Protein AF-R8CB45-F1 (afdb_monomer_lite)

InterPro domains:
  IPR060757 UCP032817-like [PF27765] (8-81)

Organism: NCBI:txid1053205

pLDDT: mean 88.37, std 17.0, range [37.03, 98.62]

Foldseek 3Di:
DDDPPPPPQDPQLCPLPDPVLLVVLLVVVLLLLLCVLVPDPDFFQQQQQSVSSLVSCVSPVVSQQVSSCVRNVGRKDKDFDWDWFWRVCQVVSCVPPNHDDQSSQAHNRRDGPPVQVVVCVVPVIGIGIGTMGIDDDPDDDDPD

Structure (mmCIF, N/CA/C/O backbone):
data_AF-R8CB45-F1
#
_entry.id   AF-R8CB45-F1
#
loop_
_atom_site.group_PDB
_atom_site.id
_atom_site.type_symbol
_atom_site.label_atom_id
_atom_site.label_alt_id
_atom_site.label_comp_id
_atom_site.label_asym_id
_atom_site.label_entity_id
_atom_site.label_seq_id
_atom_site.pdbx_PDB_ins_code
_atom_site.Cartn_x
_atom_site.Cartn_y
_atom_site.Cartn_z
_atom_site.occupancy
_atom_site.B_iso_or_equiv
_atom_site.auth_seq_id
_atom_site.auth_comp_id
_atom_site.auth_asym_id
_atom_site.auth_atom_id
_atom_site.pdbx_PDB_model_num
ATOM 1 N N . MET A 1 1 ? 17.847 13.661 -43.098 1.00 40.59 1 MET A N 1
ATOM 2 C CA . MET A 1 1 ? 16.661 13.240 -42.319 1.00 40.59 1 MET A CA 1
ATOM 3 C C . MET A 1 1 ? 17.116 12.902 -40.908 1.00 40.59 1 MET A C 1
ATOM 5 O O . MET A 1 1 ? 17.688 11.845 -40.737 1.00 40.59 1 MET A O 1
ATOM 9 N N . ASN A 1 2 ? 16.920 13.785 -39.925 1.00 37.03 2 ASN A N 1
ATOM 10 C CA . ASN A 1 2 ? 17.167 13.478 -38.509 1.00 37.03 2 ASN A CA 1
ATOM 11 C C . ASN A 1 2 ? 15.981 14.014 -37.702 1.00 37.03 2 ASN A C 1
ATOM 13 O O . ASN A 1 2 ? 15.932 15.200 -37.378 1.00 37.03 2 ASN A O 1
ATOM 17 N N . ARG A 1 3 ? 14.991 13.159 -37.421 1.00 40.31 3 ARG A N 1
ATOM 18 C CA . ARG A 1 3 ? 13.949 13.479 -36.439 1.00 40.31 3 ARG A CA 1
ATOM 19 C C . ARG A 1 3 ? 14.534 13.207 -35.059 1.00 40.31 3 ARG A C 1
ATOM 21 O O . ARG A 1 3 ? 14.670 12.055 -34.665 1.00 40.31 3 ARG A O 1
ATOM 28 N N . LYS A 1 4 ? 14.876 14.272 -34.331 1.00 45.81 4 LYS A N 1
ATOM 29 C CA . LYS A 1 4 ? 15.006 14.207 -32.875 1.00 45.81 4 LYS A CA 1
ATOM 30 C C . LYS A 1 4 ? 13.626 13.838 -32.334 1.00 45.81 4 LYS A C 1
ATOM 32 O O . LYS A 1 4 ? 12.727 14.677 -32.330 1.00 45.81 4 LYS A O 1
ATOM 37 N N . VAL A 1 5 ? 13.440 12.580 -31.945 1.00 44.38 5 VAL A N 1
ATOM 38 C CA . VAL A 1 5 ? 12.302 12.180 -31.116 1.00 44.38 5 VAL A CA 1
ATOM 39 C C . VAL A 1 5 ? 12.582 12.773 -29.743 1.00 44.38 5 VAL A C 1
ATOM 41 O O . VAL A 1 5 ? 13.309 12.204 -28.939 1.00 44.38 5 VAL A O 1
ATOM 44 N N . GLY A 1 6 ? 12.105 13.996 -29.522 1.00 41.84 6 GLY A N 1
ATOM 45 C CA . GLY A 1 6 ? 12.047 14.558 -28.185 1.00 41.84 6 GLY A CA 1
ATOM 46 C C . GLY A 1 6 ? 11.024 13.750 -27.407 1.00 41.84 6 GLY A C 1
ATOM 47 O O . GLY A 1 6 ? 9.825 13.966 -27.573 1.00 41.84 6 GLY A O 1
ATOM 48 N N . THR A 1 7 ? 11.483 12.806 -26.592 1.00 45.59 7 THR A N 1
ATOM 49 C CA . THR A 1 7 ? 10.677 12.252 -25.511 1.00 45.59 7 THR A CA 1
ATOM 50 C C . THR A 1 7 ? 10.340 13.417 -24.590 1.00 45.59 7 THR A C 1
ATOM 52 O O . THR A 1 7 ? 11.172 13.914 -23.832 1.00 45.59 7 THR A O 1
ATOM 55 N N . LYS A 1 8 ? 9.117 13.938 -24.713 1.00 46.75 8 LYS A N 1
ATOM 56 C CA . LYS A 1 8 ? 8.558 14.803 -23.680 1.00 46.75 8 LYS A CA 1
ATOM 57 C C . LYS A 1 8 ? 8.478 13.924 -22.438 1.00 46.75 8 LYS A C 1
ATOM 59 O O . LYS A 1 8 ? 7.630 13.042 -22.396 1.00 46.75 8 LYS A O 1
ATOM 64 N N . LYS A 1 9 ? 9.384 14.120 -21.475 1.00 50.38 9 LYS A N 1
ATOM 65 C CA . LYS A 1 9 ? 9.234 13.537 -20.139 1.00 50.38 9 LYS A CA 1
ATOM 66 C C . LYS A 1 9 ? 7.827 13.914 -19.670 1.00 50.38 9 LYS A C 1
ATOM 68 O O . LYS A 1 9 ? 7.513 15.110 -19.627 1.00 50.38 9 LYS A O 1
ATOM 73 N N . ALA A 1 10 ? 6.972 12.924 -19.422 1.00 58.09 10 ALA A N 1
ATOM 74 C CA . ALA A 1 10 ? 5.699 13.166 -18.764 1.00 58.09 10 ALA A CA 1
ATOM 75 C C . ALA A 1 10 ? 5.992 13.929 -17.464 1.00 58.09 10 ALA A C 1
ATOM 77 O O . ALA A 1 10 ? 7.015 13.700 -16.810 1.00 58.09 10 ALA A O 1
ATOM 78 N N . LYS A 1 11 ? 5.159 14.917 -17.134 1.00 61.09 11 LYS A N 1
ATOM 79 C CA . LYS A 1 11 ? 5.300 15.601 -15.848 1.00 61.09 11 LYS A CA 1
ATOM 80 C C . LYS A 1 11 ? 4.963 14.573 -14.774 1.00 61.09 11 LYS A C 1
ATOM 82 O O . LYS A 1 11 ? 3.827 14.123 -14.734 1.00 61.09 11 LYS A O 1
ATOM 87 N N . SER A 1 12 ? 5.945 14.224 -13.948 1.00 76.25 12 SER A N 1
ATOM 88 C CA . SER A 1 12 ? 5.725 13.393 -12.765 1.00 76.25 12 SER A CA 1
ATOM 89 C C . SER A 1 12 ? 4.642 14.039 -11.897 1.00 76.25 12 SER A C 1
ATOM 91 O O . SER A 1 12 ? 4.725 15.228 -11.567 1.00 76.25 12 SER A O 1
ATOM 93 N N . HIS A 1 13 ? 3.613 13.267 -11.559 1.00 76.69 13 HIS A N 1
ATOM 94 C CA . HIS A 1 13 ? 2.513 13.690 -10.700 1.00 76.69 13 HIS A CA 1
ATOM 95 C C . HIS A 1 13 ? 2.995 13.927 -9.266 1.00 76.69 13 HIS A C 1
ATOM 97 O O . HIS A 1 13 ? 2.453 14.781 -8.570 1.00 76.69 13 HIS A O 1
ATOM 103 N N . THR A 1 14 ? 4.066 13.256 -8.848 1.00 79.81 14 THR A N 1
ATOM 104 C CA . THR A 1 14 ? 4.691 13.395 -7.529 1.00 79.81 14 THR A CA 1
ATOM 105 C C . THR A 1 14 ? 5.688 14.555 -7.427 1.00 79.81 14 THR A C 1
ATOM 107 O O . THR A 1 14 ? 6.102 14.891 -6.324 1.00 79.81 14 THR A O 1
ATOM 110 N N . ALA A 1 15 ? 6.008 15.259 -8.523 1.00 78.75 15 ALA A N 1
ATOM 111 C CA . ALA A 1 15 ? 7.017 16.333 -8.543 1.00 78.75 15 ALA A CA 1
ATOM 112 C C . ALA A 1 15 ? 6.731 17.530 -7.609 1.00 78.75 15 ALA A C 1
ATOM 114 O O . ALA A 1 15 ? 7.617 18.343 -7.358 1.00 78.75 15 ALA A O 1
ATOM 115 N N . HIS A 1 16 ? 5.493 17.674 -7.135 1.00 81.38 16 HIS A N 1
ATOM 116 C CA . HIS A 1 16 ? 5.078 18.717 -6.193 1.00 81.38 16 HIS A CA 1
ATOM 117 C C . HIS A 1 16 ? 4.961 18.215 -4.742 1.00 81.38 16 HIS A C 1
ATOM 119 O O . HIS A 1 16 ? 4.650 19.001 -3.847 1.00 81.38 16 HIS A O 1
ATOM 125 N N . LEU A 1 17 ? 5.159 16.913 -4.519 1.00 85.81 17 LEU A N 1
ATOM 126 C CA . LEU A 1 17 ? 5.020 16.254 -3.226 1.00 85.81 17 LEU A CA 1
ATOM 127 C C . LEU A 1 17 ? 6.354 16.274 -2.473 1.00 85.81 17 LEU A C 1
ATOM 129 O O . LEU A 1 17 ? 7.427 16.427 -3.051 1.00 85.81 17 LEU A O 1
ATOM 133 N N . ASN A 1 18 ? 6.276 16.122 -1.155 1.00 90.06 18 ASN A N 1
ATOM 134 C CA . ASN A 1 18 ? 7.454 16.000 -0.307 1.00 90.06 18 ASN A CA 1
ATOM 135 C C . ASN A 1 18 ? 8.201 14.684 -0.621 1.00 90.06 18 ASN A C 1
ATOM 137 O O . ASN A 1 18 ? 7.588 13.617 -0.618 1.00 90.06 18 ASN A O 1
ATOM 141 N N . GLU A 1 19 ? 9.513 14.759 -0.865 1.00 91.00 19 GLU A N 1
ATOM 142 C CA . GLU A 1 19 ? 10.345 13.606 -1.250 1.00 91.00 19 GLU A CA 1
ATOM 143 C C . GLU A 1 19 ? 10.359 12.481 -0.203 1.00 91.00 19 GLU A C 1
ATOM 145 O O . GLU A 1 19 ? 10.327 11.309 -0.569 1.00 91.00 19 GLU A O 1
ATOM 150 N N . GLU A 1 20 ? 10.365 12.815 1.088 1.00 92.88 20 GLU A N 1
ATOM 151 C CA . GLU A 1 20 ? 10.321 11.839 2.184 1.00 92.88 20 GLU A CA 1
ATOM 152 C C . GLU A 1 20 ? 8.989 11.079 2.174 1.00 92.88 20 GLU A C 1
ATOM 154 O O . GLU A 1 20 ? 8.975 9.850 2.206 1.00 92.88 20 GLU A O 1
ATOM 159 N N . LEU A 1 21 ? 7.868 11.789 1.993 1.00 93.75 21 LEU A N 1
ATOM 160 C CA . LEU A 1 21 ? 6.555 11.151 1.848 1.00 93.75 21 LEU A CA 1
ATOM 161 C C . LEU A 1 21 ? 6.497 10.239 0.619 1.00 93.75 21 LEU A C 1
ATOM 163 O O . LEU A 1 21 ? 5.907 9.161 0.679 1.00 93.75 21 LEU A O 1
ATOM 167 N N . VAL A 1 22 ? 7.106 10.647 -0.499 1.00 94.94 22 VAL A N 1
ATOM 168 C CA . VAL A 1 22 ? 7.175 9.811 -1.707 1.00 94.94 22 VAL A CA 1
ATOM 169 C C . VAL A 1 22 ? 7.984 8.542 -1.438 1.00 94.94 22 VAL A C 1
ATOM 171 O O . VAL A 1 22 ? 7.571 7.461 -1.859 1.00 94.94 22 VAL A O 1
ATOM 174 N N . GLN A 1 23 ? 9.090 8.629 -0.697 1.00 96.00 23 GLN A N 1
ATOM 175 C CA . GLN A 1 23 ? 9.878 7.456 -0.305 1.00 96.00 23 GLN A CA 1
ATOM 176 C C . GLN A 1 23 ? 9.084 6.509 0.603 1.00 96.00 23 GLN A C 1
ATOM 178 O O . GLN A 1 23 ? 9.096 5.297 0.377 1.00 96.00 23 GLN A O 1
ATOM 183 N N . GLU A 1 24 ? 8.347 7.039 1.581 1.00 97.19 24 GLU A N 1
ATOM 184 C CA . GLU A 1 24 ? 7.471 6.236 2.439 1.00 97.19 24 GLU A CA 1
ATOM 185 C C . GLU A 1 24 ? 6.360 5.556 1.631 1.00 97.19 24 GLU A C 1
ATOM 187 O O . GLU A 1 24 ? 6.165 4.346 1.745 1.00 97.19 24 GLU A O 1
ATOM 192 N N . GLY A 1 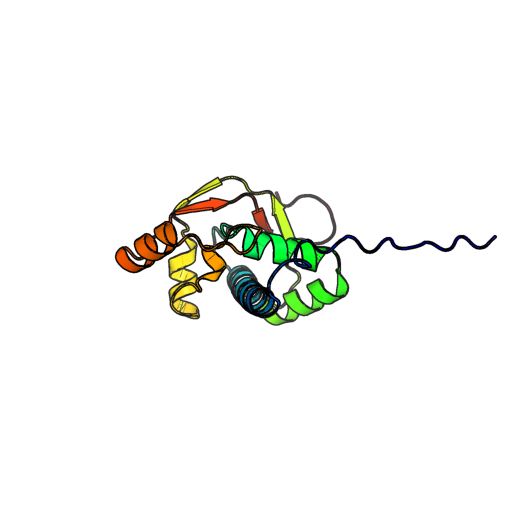25 ? 5.670 6.297 0.759 1.00 97.56 25 GLY A N 1
ATOM 193 C CA . GLY A 1 25 ? 4.640 5.739 -0.118 1.00 97.56 25 GLY A CA 1
ATOM 194 C C . GLY A 1 25 ? 5.191 4.687 -1.086 1.00 97.56 25 GLY A C 1
ATOM 195 O O . GLY A 1 25 ? 4.552 3.661 -1.309 1.00 97.56 25 GLY A O 1
ATOM 196 N N . THR A 1 26 ? 6.414 4.876 -1.586 1.00 98.12 26 THR A N 1
A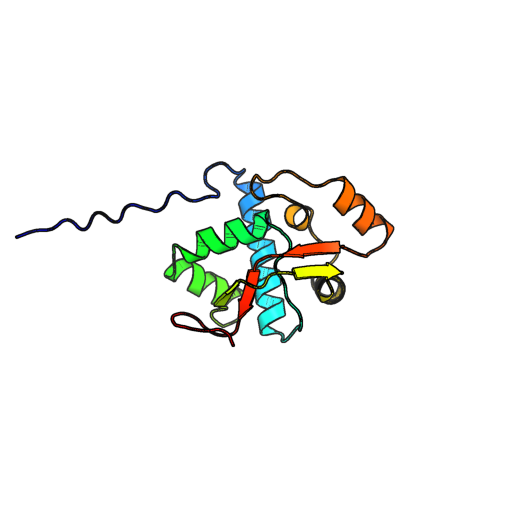TOM 197 C CA . THR A 1 26 ? 7.117 3.888 -2.420 1.00 98.12 26 THR A CA 1
ATOM 198 C C . THR A 1 26 ? 7.427 2.614 -1.629 1.00 98.12 26 THR A C 1
ATOM 200 O O . THR A 1 26 ? 7.249 1.504 -2.132 1.00 98.12 26 THR A O 1
ATOM 203 N N . ALA A 1 27 ? 7.850 2.733 -0.366 1.00 98.38 27 ALA A N 1
ATOM 204 C CA . ALA A 1 27 ? 8.069 1.571 0.494 1.00 98.38 27 ALA A CA 1
ATOM 205 C C . ALA A 1 27 ? 6.759 0.809 0.772 1.00 98.38 27 ALA A C 1
ATOM 207 O O . ALA A 1 27 ? 6.744 -0.425 0.756 1.00 98.38 27 ALA A O 1
ATOM 208 N N . GLU A 1 28 ? 5.655 1.530 0.984 1.00 98.62 28 GLU A N 1
ATOM 209 C CA . GLU A 1 28 ? 4.322 0.943 1.150 1.00 98.62 28 GLU A CA 1
ATOM 210 C C . GLU A 1 28 ? 3.815 0.247 -0.118 1.00 98.62 28 GLU A C 1
ATOM 212 O O . GLU A 1 28 ? 3.291 -0.868 -0.030 1.00 98.62 28 GLU A O 1
ATOM 217 N N . LEU A 1 29 ? 4.057 0.829 -1.297 1.00 98.50 29 LEU A N 1
ATOM 218 C CA . LEU A 1 29 ? 3.787 0.175 -2.577 1.00 98.50 29 LEU A CA 1
ATOM 219 C C . LEU A 1 29 ? 4.559 -1.147 -2.692 1.00 98.50 29 LEU A C 1
ATOM 221 O O . LEU A 1 29 ? 3.989 -2.165 -3.074 1.00 98.50 29 LEU A O 1
ATOM 225 N N . GLY A 1 30 ? 5.831 -1.179 -2.290 1.00 98.25 30 GLY A N 1
ATOM 226 C CA . GLY A 1 30 ? 6.631 -2.408 -2.307 1.00 98.25 30 GLY A CA 1
ATOM 227 C C . GLY A 1 30 ? 6.029 -3.518 -1.437 1.00 98.25 30 GLY A C 1
ATOM 228 O O . GLY A 1 30 ? 5.928 -4.670 -1.863 1.00 98.25 30 GLY A O 1
ATOM 229 N N . LYS A 1 31 ? 5.552 -3.181 -0.231 1.00 98.62 31 LYS A N 1
ATOM 230 C CA . LYS A 1 31 ? 4.841 -4.133 0.647 1.00 98.62 31 LYS A CA 1
ATOM 231 C C . LYS A 1 31 ? 3.547 -4.640 0.009 1.00 98.62 31 LYS A C 1
ATOM 233 O O . LYS A 1 31 ? 3.229 -5.824 0.129 1.00 98.62 31 LYS A O 1
ATOM 238 N N . PHE A 1 32 ? 2.817 -3.759 -0.671 1.00 98.25 32 PHE A N 1
ATOM 239 C CA . PHE A 1 32 ? 1.597 -4.104 -1.391 1.00 98.25 32 PHE A CA 1
ATOM 240 C C . PHE A 1 32 ? 1.858 -5.103 -2.526 1.00 98.25 32 PHE A C 1
ATOM 242 O O . PHE A 1 32 ? 1.227 -6.160 -2.561 1.00 98.25 32 PHE A O 1
ATOM 249 N N . LEU A 1 33 ? 2.847 -4.835 -3.387 1.00 97.50 33 LEU A N 1
ATOM 250 C CA . LEU A 1 33 ? 3.233 -5.754 -4.466 1.00 97.50 33 LEU A CA 1
ATOM 251 C C . LEU A 1 33 ? 3.724 -7.101 -3.919 1.00 97.50 33 LEU A C 1
ATOM 253 O O . LEU A 1 33 ? 3.384 -8.155 -4.456 1.00 97.50 33 LEU A O 1
ATOM 257 N N . LYS A 1 34 ? 4.461 -7.088 -2.803 1.00 97.75 34 LYS A N 1
ATOM 258 C CA . LYS A 1 34 ? 4.877 -8.317 -2.122 1.00 97.75 34 LYS A CA 1
ATOM 259 C C . LYS A 1 34 ? 3.677 -9.172 -1.707 1.00 97.75 34 LYS A C 1
ATOM 261 O O . LYS A 1 34 ? 3.653 -10.363 -2.005 1.00 97.75 34 LYS A O 1
ATOM 266 N N . MET A 1 35 ? 2.657 -8.584 -1.075 1.00 97.56 35 MET A N 1
ATOM 267 C CA . MET A 1 35 ? 1.444 -9.328 -0.698 1.00 97.56 35 MET A CA 1
ATOM 268 C C . MET A 1 35 ? 0.731 -9.937 -1.906 1.00 97.56 35 MET A C 1
ATOM 270 O O . MET A 1 35 ? 0.225 -11.054 -1.799 1.00 97.56 35 MET A O 1
ATOM 274 N N . TYR A 1 36 ? 0.717 -9.230 -3.040 1.00 96.00 36 TYR A N 1
ATOM 275 C CA . TYR A 1 36 ? 0.165 -9.761 -4.281 1.00 96.00 36 TYR A CA 1
ATOM 276 C C . TYR A 1 36 ? 0.898 -11.036 -4.721 1.00 96.00 36 TYR A C 1
ATOM 278 O O . TYR A 1 36 ? 0.265 -12.067 -4.938 1.00 96.00 36 TYR A O 1
ATOM 286 N N . SER A 1 37 ? 2.236 -11.001 -4.759 1.00 94.62 37 SER A N 1
ATOM 287 C CA . SER A 1 37 ? 3.054 -12.172 -5.125 1.00 94.62 37 SER A CA 1
ATOM 288 C C . SER A 1 37 ? 2.916 -13.352 -4.158 1.00 94.62 37 SER A C 1
ATOM 290 O O . SER A 1 37 ? 3.054 -14.505 -4.553 1.00 94.62 37 SER A O 1
ATOM 292 N N . GLU A 1 38 ? 2.594 -13.078 -2.892 1.00 95.25 38 GLU A N 1
ATOM 293 C CA . GLU A 1 38 ? 2.335 -14.095 -1.869 1.00 95.25 38 GLU A CA 1
ATOM 294 C C . GLU A 1 38 ? 0.906 -14.668 -1.936 1.00 95.25 38 GLU A C 1
ATOM 296 O O . GLU A 1 38 ? 0.525 -15.474 -1.084 1.00 95.25 38 GLU A O 1
ATOM 301 N N . GLY A 1 39 ? 0.100 -14.259 -2.921 1.00 94.69 39 GLY A N 1
ATOM 302 C CA . GLY A 1 39 ? -1.241 -14.794 -3.152 1.00 94.69 39 GLY A CA 1
ATOM 303 C C . GLY A 1 39 ? -2.299 -14.278 -2.179 1.00 94.69 39 GLY A C 1
ATOM 304 O O . GLY A 1 39 ? -3.327 -14.929 -1.984 1.00 94.69 39 GLY A O 1
ATOM 305 N N . VAL A 1 40 ? -2.079 -13.123 -1.541 1.00 95.56 40 VAL A N 1
ATOM 306 C CA . VAL A 1 40 ? -3.152 -12.463 -0.788 1.00 95.56 40 VAL A CA 1
ATOM 307 C C . VAL A 1 40 ? -4.256 -12.077 -1.782 1.00 95.56 40 VAL A C 1
ATOM 309 O O . VAL A 1 40 ? -3.997 -11.485 -2.823 1.00 95.56 40 VAL A O 1
ATOM 312 N N . SER A 1 41 ? -5.499 -12.453 -1.492 1.00 90.69 41 SER A N 1
ATOM 313 C CA . SER A 1 41 ? -6.649 -12.172 -2.357 1.00 90.69 41 SER A CA 1
ATOM 314 C C . SER A 1 41 ? -7.257 -10.797 -2.073 1.00 90.69 41 SER A C 1
ATOM 316 O O . SER A 1 41 ? -7.101 -10.262 -0.973 1.00 90.69 41 SER A O 1
ATOM 318 N N . ASN A 1 42 ? -8.052 -10.281 -3.016 1.00 90.19 42 ASN A N 1
ATOM 319 C CA . ASN A 1 42 ? -8.810 -9.030 -2.878 1.00 90.19 42 ASN A CA 1
ATOM 320 C C . ASN A 1 42 ? -7.924 -7.809 -2.582 1.00 90.19 42 ASN A C 1
ATOM 322 O O . ASN A 1 42 ? -8.317 -6.938 -1.803 1.00 90.19 42 ASN A O 1
ATOM 326 N N . LEU A 1 43 ? -6.719 -7.752 -3.161 1.00 95.19 43 LEU A N 1
ATOM 327 C CA . LEU A 1 43 ? -5.918 -6.534 -3.110 1.00 95.19 43 LEU A CA 1
ATOM 328 C C . LEU A 1 43 ? -6.585 -5.454 -3.949 1.00 95.19 43 LEU A C 1
ATOM 330 O O . LEU A 1 43 ? -6.922 -5.656 -5.109 1.00 95.19 43 LEU A O 1
ATOM 334 N N . THR A 1 44 ? -6.7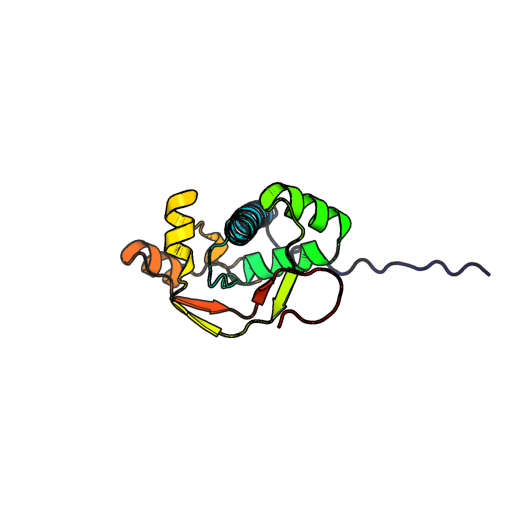24 -4.290 -3.342 1.00 96.31 44 THR A N 1
ATOM 335 C CA . THR A 1 44 ? -7.232 -3.070 -3.960 1.00 96.31 44 THR A CA 1
ATOM 336 C C . THR A 1 44 ? -6.332 -1.925 -3.524 1.00 96.31 44 THR A C 1
ATOM 338 O O . THR A 1 44 ? -5.719 -2.022 -2.456 1.00 96.31 44 THR A O 1
ATOM 341 N N . MET A 1 45 ? -6.230 -0.857 -4.317 1.00 97.25 45 MET A N 1
ATOM 342 C CA . MET A 1 45 ? -5.414 0.318 -3.993 1.00 97.25 45 MET A CA 1
ATOM 343 C C . MET A 1 45 ? -6.292 1.487 -3.497 1.00 97.25 45 MET A C 1
ATOM 345 O O . MET A 1 45 ? -6.690 2.345 -4.283 1.00 97.25 45 MET A O 1
ATOM 349 N N . PRO A 1 46 ? -6.634 1.542 -2.194 1.00 96.75 46 PRO A N 1
ATOM 350 C CA . PRO A 1 46 ? -7.461 2.607 -1.619 1.00 96.75 46 PRO A CA 1
ATOM 351 C C . PRO A 1 46 ? -6.718 3.927 -1.367 1.00 96.75 46 PRO A C 1
ATOM 353 O O . PRO A 1 46 ? -7.355 4.969 -1.214 1.00 96.75 46 PRO A O 1
ATOM 356 N N . SER A 1 47 ? -5.382 3.912 -1.287 1.00 97.38 47 SER A N 1
ATOM 357 C CA . SER A 1 47 ? -4.605 5.142 -1.093 1.00 97.38 47 SER A CA 1
ATOM 358 C C . SER A 1 47 ? -4.376 5.833 -2.429 1.00 97.38 47 SER A C 1
ATOM 360 O O . SER A 1 47 ? -3.602 5.354 -3.254 1.00 97.38 47 SER A O 1
ATOM 362 N N . ARG A 1 48 ? -4.999 7.001 -2.618 1.00 96.06 48 ARG A N 1
ATOM 363 C CA . ARG A 1 48 ? -4.780 7.842 -3.808 1.00 96.06 48 ARG A CA 1
ATOM 364 C C . ARG A 1 48 ? -3.343 8.339 -3.904 1.00 96.06 48 ARG A C 1
ATOM 366 O O . ARG A 1 48 ? -2.837 8.517 -5.003 1.00 96.06 48 ARG A O 1
ATOM 373 N N . PHE A 1 49 ? -2.690 8.552 -2.766 1.00 97.69 49 PHE A N 1
ATOM 374 C CA . PHE A 1 49 ? -1.284 8.934 -2.726 1.00 97.69 49 PHE A CA 1
ATOM 375 C C . PHE A 1 49 ? -0.375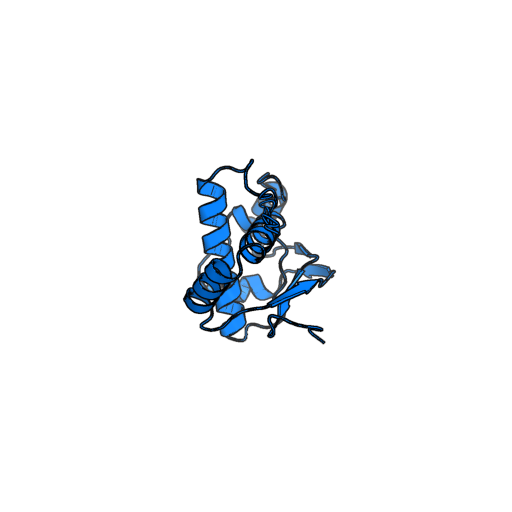 7.833 -3.288 1.00 97.69 49 PHE A C 1
ATOM 377 O O . PHE A 1 49 ? 0.436 8.087 -4.174 1.00 97.69 49 PHE A O 1
ATOM 384 N N . ILE A 1 50 ? -0.543 6.598 -2.806 1.00 98.00 50 ILE A N 1
ATOM 385 C CA . ILE A 1 50 ? 0.263 5.454 -3.256 1.00 98.00 50 ILE A CA 1
ATOM 386 C C . ILE A 1 50 ? -0.077 5.088 -4.707 1.00 98.00 50 ILE A C 1
ATOM 388 O O . ILE A 1 50 ? 0.824 4.753 -5.470 1.00 98.00 50 ILE A O 1
ATOM 392 N N . ASP A 1 51 ? -1.341 5.211 -5.115 1.00 97.00 51 ASP A N 1
ATOM 393 C CA . ASP A 1 51 ? -1.767 5.003 -6.504 1.00 97.00 51 ASP A CA 1
ATOM 394 C C . ASP A 1 51 ? -1.084 5.983 -7.473 1.00 97.00 51 ASP A C 1
ATOM 396 O O . ASP A 1 51 ? -0.579 5.578 -8.515 1.00 97.00 51 ASP A O 1
ATOM 400 N N . VAL A 1 52 ? -0.965 7.263 -7.099 1.00 96.00 52 VAL A N 1
ATOM 401 C CA . VAL A 1 52 ? -0.219 8.257 -7.892 1.00 96.00 52 VAL A CA 1
ATOM 402 C C . VAL A 1 52 ? 1.265 7.911 -7.998 1.00 96.00 52 VAL A C 1
ATOM 404 O O . VAL A 1 52 ? 1.836 8.035 -9.080 1.00 96.00 52 VAL A O 1
ATOM 407 N N . ILE A 1 53 ? 1.889 7.454 -6.908 1.00 96.81 53 ILE A N 1
ATOM 408 C CA . ILE A 1 53 ? 3.280 6.976 -6.937 1.00 96.81 53 ILE A CA 1
ATOM 409 C C . ILE A 1 53 ? 3.404 5.797 -7.899 1.00 96.81 53 ILE A C 1
ATOM 411 O O . ILE A 1 53 ? 4.318 5.763 -8.719 1.00 96.81 53 ILE A O 1
ATOM 415 N N . TRP A 1 54 ? 2.473 4.848 -7.836 1.00 96.69 54 TRP A N 1
ATOM 416 C CA . TRP A 1 54 ? 2.484 3.688 -8.714 1.00 96.69 54 TRP A CA 1
ATOM 417 C C . TRP A 1 54 ? 2.342 4.093 -10.187 1.00 96.69 54 TRP A C 1
ATOM 419 O O . TRP A 1 54 ? 3.148 3.661 -11.010 1.00 96.69 54 TRP A O 1
ATOM 429 N N . HIS A 1 55 ? 1.403 4.983 -10.515 1.00 94.81 55 HIS A N 1
ATOM 430 C CA . HIS A 1 55 ? 1.258 5.536 -11.862 1.00 94.81 55 HIS A CA 1
ATOM 431 C C . HIS A 1 55 ? 2.528 6.236 -12.357 1.00 94.81 55 HIS A C 1
ATOM 433 O O . HIS A 1 55 ? 2.957 5.988 -13.481 1.00 94.81 55 HIS A O 1
ATOM 439 N N . ASP A 1 56 ? 3.165 7.055 -11.519 1.00 93.94 56 ASP A N 1
ATOM 440 C CA . ASP A 1 56 ? 4.427 7.717 -11.868 1.00 93.94 56 ASP A CA 1
ATOM 441 C C . ASP A 1 56 ? 5.559 6.713 -12.126 1.00 93.94 56 ASP A C 1
ATOM 443 O O . ASP A 1 56 ? 6.357 6.916 -13.039 1.00 93.94 56 ASP A O 1
ATOM 447 N N . MET A 1 57 ? 5.632 5.620 -11.358 1.00 93.31 57 MET A N 1
ATOM 448 C CA . MET A 1 57 ? 6.628 4.571 -11.594 1.00 93.31 57 MET A CA 1
ATOM 449 C C . MET A 1 57 ? 6.378 3.828 -12.911 1.00 93.31 57 MET A C 1
ATOM 451 O O . MET A 1 57 ? 7.334 3.502 -13.608 1.00 93.31 57 MET A O 1
ATOM 455 N N . LEU A 1 58 ? 5.115 3.598 -13.288 1.00 92.69 58 LEU A N 1
ATOM 456 C CA . LEU A 1 58 ? 4.755 2.927 -14.545 1.00 92.69 58 LEU A CA 1
ATOM 457 C C . LEU A 1 58 ? 5.179 3.716 -15.799 1.00 92.69 58 LEU A C 1
ATOM 459 O O . LEU A 1 58 ? 5.371 3.111 -16.854 1.00 92.69 58 LEU A O 1
ATOM 463 N N . GLU A 1 59 ? 5.382 5.034 -15.692 1.00 91.94 59 GLU A N 1
ATOM 464 C CA . GLU A 1 59 ? 5.943 5.871 -16.767 1.00 91.94 59 GLU A CA 1
ATOM 465 C C . GLU A 1 59 ? 7.434 5.580 -17.035 1.00 91.94 59 GLU A C 1
ATOM 467 O O . GLU A 1 59 ? 7.973 5.997 -18.065 1.00 91.94 59 GLU A O 1
ATOM 472 N N . ASN A 1 60 ? 8.107 4.852 -16.136 1.00 91.81 60 ASN A N 1
ATOM 473 C CA . ASN A 1 60 ? 9.470 4.363 -16.315 1.00 91.81 60 ASN A CA 1
ATOM 474 C C . ASN A 1 60 ? 9.525 2.825 -16.198 1.00 91.81 60 ASN A C 1
ATOM 476 O O . ASN A 1 60 ? 9.835 2.294 -15.128 1.00 91.81 60 ASN A O 1
ATOM 480 N N . PRO A 1 61 ? 9.246 2.091 -17.295 1.00 90.88 61 PRO A N 1
ATOM 481 C CA . PRO A 1 61 ? 9.112 0.635 -17.262 1.00 90.88 61 PRO A CA 1
ATOM 482 C C . PRO A 1 61 ? 10.343 -0.105 -16.729 1.00 90.88 61 PRO A C 1
ATOM 484 O O . PRO A 1 61 ? 10.183 -1.096 -16.026 1.00 90.88 61 PRO A O 1
ATOM 487 N N . GLU A 1 62 ? 11.557 0.379 -17.014 1.00 91.88 62 GLU A N 1
ATOM 488 C CA . GLU A 1 62 ? 12.800 -0.256 -16.550 1.00 91.88 62 GLU A CA 1
ATOM 489 C C . GLU A 1 62 ? 12.956 -0.147 -15.024 1.00 91.88 62 GLU A C 1
ATOM 491 O O . GLU A 1 62 ? 13.257 -1.131 -14.344 1.00 91.88 62 GLU A O 1
ATOM 496 N N . GLU A 1 63 ? 12.703 1.040 -14.462 1.00 93.50 63 GLU A N 1
ATOM 497 C CA . GLU A 1 63 ? 12.731 1.246 -13.009 1.00 93.50 63 GLU A CA 1
ATOM 498 C C . GLU A 1 63 ? 11.598 0.485 -12.315 1.00 93.50 63 GLU A C 1
ATOM 500 O O . GLU A 1 63 ? 11.812 -0.113 -11.255 1.00 93.50 63 GLU A O 1
ATOM 505 N N . TYR A 1 64 ? 10.408 0.458 -12.921 1.00 95.88 64 TYR A N 1
ATOM 506 C CA . TYR A 1 64 ? 9.275 -0.282 -12.382 1.00 95.88 64 TYR A CA 1
ATOM 507 C C . TYR A 1 64 ? 9.498 -1.795 -12.406 1.00 95.88 64 TYR A C 1
ATOM 509 O O . TYR A 1 64 ? 9.215 -2.464 -11.414 1.00 95.88 64 TYR A O 1
ATOM 517 N N . GLU A 1 65 ? 10.052 -2.346 -13.487 1.00 95.19 65 GLU A N 1
ATOM 518 C CA . GLU A 1 65 ? 10.395 -3.764 -13.575 1.00 95.19 65 GLU A CA 1
ATOM 519 C C . GLU A 1 65 ? 11.401 -4.151 -12.486 1.00 95.19 65 GLU A C 1
ATOM 521 O O . GLU A 1 65 ? 11.189 -5.135 -11.772 1.00 95.19 65 GLU A O 1
ATOM 526 N N . ALA A 1 66 ? 12.463 -3.363 -12.295 1.00 96.62 66 ALA A N 1
ATOM 527 C CA . ALA A 1 66 ? 13.439 -3.602 -11.235 1.00 96.62 66 ALA A CA 1
ATOM 528 C C . ALA A 1 66 ? 12.800 -3.526 -9.837 1.00 96.62 66 ALA A C 1
ATOM 530 O O . ALA A 1 66 ? 13.059 -4.374 -8.977 1.00 96.62 66 ALA A O 1
ATOM 531 N N . PHE A 1 67 ? 11.935 -2.535 -9.610 1.00 97.31 67 PHE A N 1
ATOM 532 C CA . PHE A 1 67 ? 11.211 -2.370 -8.354 1.00 97.31 67 PHE A CA 1
ATOM 533 C C . PHE A 1 67 ? 10.253 -3.536 -8.079 1.00 97.31 67 PHE A C 1
ATOM 535 O O . PHE A 1 67 ? 10.273 -4.114 -6.990 1.00 97.31 67 PHE A O 1
ATOM 542 N N . SER A 1 68 ? 9.449 -3.921 -9.067 1.00 96.12 68 SER A N 1
ATOM 543 C CA . SER A 1 68 ? 8.488 -5.011 -8.944 1.00 96.12 68 SER A CA 1
ATOM 544 C C . SER A 1 68 ? 9.203 -6.342 -8.719 1.00 96.12 68 SER A C 1
ATOM 546 O O . SER A 1 68 ? 8.860 -7.066 -7.789 1.00 96.12 68 SER A O 1
ATOM 548 N N . ASN A 1 69 ? 10.280 -6.633 -9.457 1.00 95.69 69 ASN A N 1
ATOM 549 C CA . ASN A 1 69 ? 11.092 -7.828 -9.217 1.00 95.69 69 ASN A CA 1
ATOM 550 C C . ASN A 1 69 ? 11.717 -7.842 -7.815 1.00 95.69 69 ASN A C 1
ATOM 552 O O . ASN A 1 69 ? 11.740 -8.884 -7.163 1.00 95.69 69 ASN A O 1
ATOM 556 N N . LYS A 1 70 ? 12.175 -6.692 -7.306 1.00 97.62 70 LYS A N 1
ATOM 557 C CA . LYS A 1 70 ? 12.741 -6.592 -5.953 1.00 97.62 70 LYS A CA 1
ATOM 558 C C . LYS A 1 70 ? 11.742 -6.984 -4.858 1.00 97.62 70 LYS A C 1
ATOM 560 O O . LYS A 1 70 ? 12.149 -7.591 -3.869 1.00 97.62 70 LYS A O 1
ATOM 565 N N . PHE A 1 71 ? 10.470 -6.606 -4.992 1.00 97.19 71 PHE A N 1
ATOM 566 C CA . PHE A 1 71 ? 9.467 -6.803 -3.936 1.00 97.19 71 PHE A CA 1
ATOM 567 C C . PHE A 1 71 ? 8.548 -8.007 -4.151 1.00 97.19 71 PHE A C 1
ATOM 569 O O . PHE A 1 71 ? 8.165 -8.650 -3.175 1.00 97.19 71 PHE A O 1
ATOM 576 N N . ALA A 1 72 ? 8.209 -8.305 -5.401 1.00 95.50 72 ALA A N 1
ATOM 577 C CA . ALA A 1 72 ? 7.255 -9.334 -5.801 1.00 95.50 72 ALA A CA 1
ATOM 578 C C . ALA A 1 72 ? 7.902 -10.505 -6.561 1.00 95.50 72 ALA A C 1
ATOM 580 O O . ALA A 1 72 ? 7.228 -11.491 -6.839 1.00 95.50 72 ALA A O 1
ATOM 581 N N . GLY A 1 73 ? 9.186 -10.415 -6.937 1.00 95.50 73 GLY A N 1
ATOM 582 C CA . GLY A 1 73 ? 9.865 -11.442 -7.743 1.00 95.50 73 GLY A CA 1
ATOM 583 C C . GLY A 1 73 ? 9.331 -11.580 -9.174 1.00 95.50 73 GLY A C 1
ATOM 584 O O . GLY A 1 73 ? 9.717 -12.500 -9.887 1.00 95.50 73 GLY A O 1
ATOM 585 N N . MET A 1 74 ? 8.426 -10.689 -9.574 1.00 93.31 74 MET A N 1
ATOM 586 C CA . MET A 1 74 ? 7.798 -10.638 -10.886 1.00 93.31 74 MET A CA 1
ATOM 587 C C . MET A 1 74 ? 7.293 -9.224 -11.165 1.00 93.31 74 MET A C 1
ATOM 589 O O . MET A 1 74 ? 7.136 -8.419 -10.240 1.00 93.31 74 MET A O 1
ATOM 593 N N . VAL A 1 75 ? 6.997 -8.924 -12.428 1.00 93.62 75 VAL A N 1
ATOM 594 C CA . VAL A 1 75 ? 6.300 -7.687 -12.797 1.00 93.62 75 VAL A CA 1
ATOM 595 C C . VAL A 1 75 ? 4.819 -7.829 -12.459 1.00 93.62 75 VAL A C 1
ATOM 597 O O . VAL A 1 75 ? 4.148 -8.732 -12.955 1.00 93.62 75 VAL A O 1
ATOM 600 N N . VAL A 1 76 ? 4.321 -6.945 -11.599 1.00 93.50 76 VAL A N 1
ATOM 601 C CA . VAL A 1 76 ? 2.903 -6.852 -11.246 1.00 93.50 76 VAL A CA 1
ATOM 602 C C . VAL A 1 76 ? 2.251 -5.816 -12.158 1.00 93.50 76 VAL A C 1
ATOM 604 O O . VAL A 1 76 ? 2.774 -4.724 -12.338 1.00 93.50 76 VAL A O 1
ATOM 607 N N . GLY A 1 77 ? 1.131 -6.163 -12.780 1.00 91.44 77 GLY A N 1
ATOM 608 C CA . GLY A 1 77 ? 0.344 -5.238 -13.588 1.00 91.44 77 GLY A CA 1
ATOM 609 C C . GLY A 1 77 ? -0.486 -4.288 -12.726 1.00 91.44 77 GLY A C 1
ATOM 610 O O . GLY A 1 77 ? -0.748 -4.561 -11.554 1.00 91.44 77 GLY A O 1
ATOM 611 N N . HIS A 1 78 ? -0.927 -3.191 -13.332 1.00 92.75 78 HIS A N 1
ATOM 612 C CA . HIS A 1 78 ? -1.892 -2.249 -12.767 1.00 92.75 78 HIS A CA 1
ATOM 613 C C . HIS A 1 78 ? -3.139 -2.261 -13.643 1.00 92.75 78 HIS A C 1
ATOM 615 O O . HIS A 1 78 ? -3.029 -2.186 -14.870 1.00 92.75 78 HIS A O 1
ATOM 621 N N . GLU A 1 79 ? -4.309 -2.376 -13.024 1.00 92.06 79 GLU A N 1
ATOM 622 C CA . GLU A 1 79 ? -5.582 -2.321 -13.731 1.00 92.06 79 GLU A CA 1
ATOM 623 C C . GLU A 1 79 ? -6.619 -1.447 -13.009 1.00 92.06 79 GLU A C 1
ATOM 625 O O . GLU A 1 79 ? -6.606 -1.354 -11.775 1.00 92.06 79 GLU A O 1
ATOM 630 N N . PRO A 1 80 ? -7.552 -0.825 -13.755 1.00 92.56 80 PRO A N 1
ATOM 631 C CA . PRO A 1 80 ? -8.692 -0.139 -13.165 1.00 92.56 80 PRO A CA 1
ATOM 632 C C . PRO A 1 80 ? -9.661 -1.135 -12.515 1.00 92.56 80 PRO A C 1
ATOM 634 O O . PRO A 1 80 ? -10.297 -1.936 -13.197 1.00 92.56 80 PRO A O 1
ATOM 637 N N . ILE A 1 81 ? -9.830 -1.033 -11.200 1.00 90.94 81 ILE A N 1
ATOM 638 C CA . ILE A 1 81 ? -10.816 -1.787 -10.420 1.00 90.94 81 ILE A CA 1
ATOM 639 C C . ILE A 1 81 ? -11.536 -0.786 -9.533 1.00 90.94 81 ILE A C 1
ATOM 641 O O . ILE A 1 81 ? -10.953 -0.283 -8.581 1.00 90.94 81 ILE A O 1
ATOM 645 N N . VAL A 1 82 ? -12.804 -0.498 -9.817 1.00 94.00 82 VAL A N 1
ATOM 646 C CA . VAL A 1 82 ? -13.575 0.475 -9.033 1.00 94.00 82 VAL A CA 1
ATOM 647 C C . VAL A 1 82 ? -14.376 -0.230 -7.950 1.00 94.00 82 VAL A C 1
ATOM 649 O O . VAL A 1 82 ? -15.070 -1.214 -8.212 1.00 94.00 82 VAL A O 1
ATOM 652 N N . GLY A 1 83 ? -14.320 0.292 -6.730 1.00 95.75 83 GLY A N 1
ATOM 653 C CA . GLY A 1 83 ? -15.139 -0.201 -5.636 1.00 95.75 83 GLY A CA 1
ATOM 654 C C . GLY A 1 83 ? -15.029 0.635 -4.372 1.00 95.75 83 GLY A C 1
ATOM 655 O O . GLY A 1 83 ? -14.251 1.581 -4.268 1.00 95.75 83 GLY A O 1
ATOM 656 N N . GLU A 1 84 ? -15.836 0.266 -3.388 1.00 97.06 84 GLU A N 1
ATOM 657 C CA . GLU A 1 84 ? -15.785 0.832 -2.051 1.00 97.06 84 GLU A CA 1
ATOM 658 C C . GLU A 1 84 ? -16.172 -0.209 -1.010 1.00 97.06 84 GLU A C 1
ATOM 660 O O . GLU A 1 84 ? -16.893 -1.171 -1.286 1.00 97.06 84 GLU A O 1
ATOM 665 N N . GLY A 1 85 ? -15.692 -0.021 0.214 1.00 96.62 85 GLY A N 1
ATOM 666 C CA . GLY A 1 85 ? -16.047 -0.895 1.317 1.00 96.62 85 GLY A CA 1
ATOM 667 C C . GLY A 1 85 ? -14.928 -1.062 2.323 1.00 96.62 85 GLY A C 1
ATOM 668 O O . GLY A 1 85 ? -14.070 -0.198 2.493 1.00 96.62 85 GLY A O 1
ATOM 669 N N . LYS A 1 86 ? -14.984 -2.180 3.047 1.00 96.81 86 LYS A N 1
ATOM 670 C CA . LYS A 1 86 ? -13.940 -2.568 3.993 1.00 96.81 86 LYS A CA 1
ATOM 671 C C . LYS A 1 86 ? -12.722 -3.070 3.221 1.00 96.81 86 LYS A C 1
ATOM 673 O O . LYS A 1 86 ? -12.855 -3.876 2.306 1.00 96.81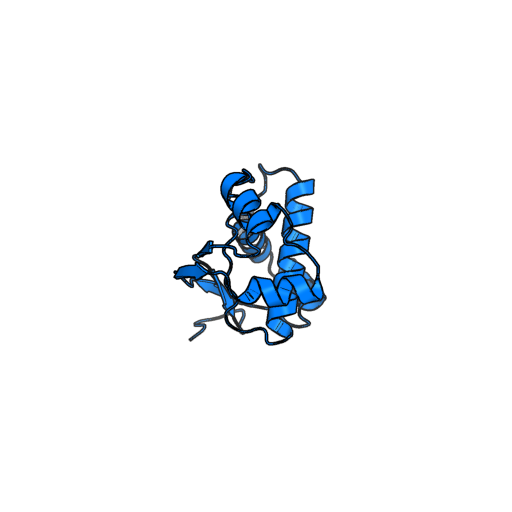 86 LYS A O 1
ATOM 678 N N . ILE A 1 87 ? -11.541 -2.621 3.629 1.00 97.44 87 ILE A N 1
ATOM 679 C CA . ILE A 1 87 ? -10.284 -3.048 3.023 1.00 97.44 87 ILE A CA 1
ATOM 680 C C . ILE A 1 87 ? -9.860 -4.374 3.662 1.00 97.44 87 ILE A C 1
ATOM 682 O O . ILE A 1 87 ? -9.274 -4.416 4.744 1.00 97.44 87 ILE A O 1
ATOM 686 N N . GLU A 1 88 ? -10.220 -5.482 3.012 1.00 94.62 88 GLU A N 1
ATOM 687 C CA . GLU A 1 88 ? -10.074 -6.835 3.572 1.00 94.62 88 GLU A CA 1
ATOM 688 C C . GLU A 1 88 ? -8.612 -7.276 3.728 1.00 94.62 88 GLU A C 1
ATOM 690 O O . GLU A 1 88 ? -8.272 -8.031 4.643 1.00 94.62 88 GLU A O 1
ATOM 695 N N . TRP A 1 89 ? -7.711 -6.768 2.884 1.00 96.81 89 TRP A N 1
ATOM 696 C CA . TRP A 1 89 ? -6.297 -7.134 2.940 1.00 96.81 89 TRP A CA 1
ATOM 697 C C . TRP A 1 89 ? -5.547 -6.512 4.132 1.00 96.81 89 TRP A C 1
ATOM 699 O O . TRP A 1 89 ? -4.450 -6.973 4.449 1.00 96.81 89 TRP A O 1
ATOM 709 N N . VAL A 1 90 ? -6.128 -5.546 4.862 1.00 97.25 90 VAL A N 1
ATOM 710 C CA . VAL A 1 90 ? -5.472 -4.877 6.010 1.00 97.25 90 VAL A CA 1
ATOM 711 C C . VAL A 1 90 ? -5.027 -5.874 7.075 1.00 97.25 90 VAL A C 1
ATOM 713 O O . VAL A 1 90 ? -3.915 -5.778 7.584 1.00 97.25 90 VAL A O 1
ATOM 716 N N . THR A 1 91 ? -5.834 -6.893 7.378 1.00 95.88 91 THR A N 1
ATOM 717 C CA . THR A 1 91 ? -5.437 -7.925 8.349 1.00 95.88 91 THR A CA 1
ATOM 718 C C . THR A 1 91 ? -4.214 -8.721 7.877 1.00 95.88 91 THR A C 1
ATOM 720 O O . THR A 1 91 ? -3.378 -9.109 8.692 1.00 95.88 91 THR A O 1
ATOM 723 N N . ASN A 1 92 ? -4.086 -8.968 6.569 1.00 97.31 92 ASN A N 1
ATOM 724 C CA . ASN A 1 92 ? -2.916 -9.637 5.999 1.00 97.31 92 ASN A CA 1
ATOM 725 C C . ASN A 1 92 ? -1.677 -8.743 6.020 1.00 97.31 92 ASN A C 1
ATOM 727 O O . ASN A 1 92 ? -0.592 -9.247 6.318 1.00 97.31 92 ASN A O 1
ATOM 731 N N . TYR A 1 93 ? -1.853 -7.450 5.752 1.00 98.06 93 TYR A N 1
ATOM 732 C CA . TYR A 1 93 ? -0.798 -6.452 5.869 1.00 98.06 93 TYR A CA 1
ATOM 733 C C . TYR A 1 93 ? -0.286 -6.380 7.312 1.00 98.06 93 TYR A C 1
ATOM 735 O O . TYR A 1 93 ? 0.911 -6.537 7.550 1.00 98.06 93 TYR A O 1
ATOM 743 N N . GLU A 1 94 ? -1.185 -6.232 8.292 1.00 97.62 94 GLU A N 1
ATOM 744 C CA . GLU A 1 94 ? -0.800 -6.037 9.693 1.00 97.62 94 GLU A CA 1
ATOM 745 C C . GLU A 1 94 ? -0.013 -7.208 10.272 1.00 97.62 94 GLU A C 1
ATOM 747 O O . GLU A 1 94 ? 0.966 -7.006 10.990 1.00 97.62 94 GLU A O 1
ATOM 752 N N . LYS A 1 95 ? -0.394 -8.437 9.912 1.00 97.19 95 LYS A N 1
ATOM 753 C CA . LYS A 1 95 ? 0.328 -9.650 10.321 1.00 97.19 95 LYS A CA 1
ATOM 754 C C . LYS A 1 95 ? 1.774 -9.687 9.819 1.00 97.19 95 LYS A C 1
ATOM 756 O O . LYS A 1 95 ? 2.600 -10.349 10.438 1.00 97.19 95 LYS A O 1
ATOM 761 N N . ARG A 1 96 ? 2.066 -9.028 8.695 1.00 97.00 96 ARG A N 1
ATOM 762 C CA . ARG A 1 96 ? 3.378 -9.058 8.031 1.00 97.00 96 ARG A CA 1
ATOM 763 C C . ARG A 1 96 ? 4.248 -7.865 8.397 1.00 97.00 96 ARG A C 1
ATOM 765 O O . ARG A 1 96 ? 5.453 -8.023 8.563 1.00 97.00 96 ARG A O 1
ATOM 772 N N . PHE A 1 97 ? 3.649 -6.681 8.488 1.00 97.31 97 PHE A N 1
ATOM 773 C CA . PHE A 1 97 ? 4.385 -5.415 8.515 1.00 97.31 97 PHE A CA 1
ATOM 774 C C . PHE A 1 97 ? 4.030 -4.515 9.705 1.00 97.31 97 PHE A C 1
ATOM 776 O O . PHE A 1 97 ? 4.648 -3.466 9.870 1.00 97.31 97 PHE A O 1
ATOM 783 N N . GLY A 1 98 ? 3.067 -4.912 10.542 1.00 97.06 98 GLY A N 1
ATOM 784 C CA . GLY A 1 98 ? 2.531 -4.066 11.606 1.00 97.06 98 GLY A CA 1
ATOM 785 C C . GLY A 1 98 ? 1.462 -3.092 11.105 1.00 97.06 98 GLY A C 1
ATOM 786 O O . GLY A 1 98 ? 0.897 -3.260 10.029 1.00 97.06 98 GLY A O 1
ATOM 787 N N . LYS A 1 99 ? 1.132 -2.085 11.917 1.00 97.06 99 LYS A N 1
ATOM 788 C CA . LYS A 1 99 ? 0.054 -1.133 11.607 1.00 97.06 99 LYS A CA 1
ATOM 789 C C . LYS A 1 99 ? 0.290 -0.397 10.286 1.00 97.06 99 LYS A C 1
ATOM 791 O O . LYS A 1 99 ? 1.431 -0.144 9.909 1.00 97.06 99 LYS A O 1
ATOM 796 N N . LEU A 1 100 ? -0.804 -0.044 9.606 1.00 97.62 100 LEU A N 1
ATOM 797 C CA . LEU A 1 100 ? -0.751 0.739 8.374 1.00 97.62 100 LEU A CA 1
ATOM 798 C C . LEU A 1 100 ? -0.027 2.065 8.630 1.00 97.62 100 LEU A C 1
ATOM 800 O O . LEU A 1 100 ? -0.359 2.789 9.574 1.00 97.62 100 LEU A O 1
ATOM 804 N N . ASN A 1 101 ? 0.928 2.389 7.761 1.00 97.19 101 ASN A N 1
ATOM 805 C CA . ASN A 1 101 ? 1.553 3.707 7.719 1.00 97.19 101 ASN A CA 1
ATOM 806 C C . ASN A 1 101 ? 0.501 4.794 7.389 1.00 97.19 101 ASN A C 1
ATOM 808 O O . ASN A 1 101 ? -0.483 4.532 6.694 1.00 97.19 101 ASN A O 1
ATOM 812 N N . SER A 1 102 ? 0.701 6.020 7.876 1.00 96.31 102 SER A N 1
ATOM 813 C CA . SER A 1 102 ? -0.175 7.169 7.610 1.00 96.31 102 SER A CA 1
ATOM 814 C C . SER A 1 102 ? -0.328 7.495 6.118 1.00 96.31 102 SER A C 1
ATOM 816 O O . SER A 1 102 ? -1.371 8.024 5.731 1.00 96.31 102 SER A O 1
ATOM 818 N N . THR A 1 103 ? 0.643 7.142 5.271 1.00 97.00 103 THR A N 1
ATOM 819 C CA . THR A 1 103 ? 0.594 7.318 3.806 1.00 97.00 103 THR A CA 1
ATOM 820 C C . THR A 1 103 ? -0.553 6.553 3.139 1.00 97.00 103 THR A C 1
ATOM 822 O O . THR A 1 103 ? -1.067 6.982 2.103 1.00 97.00 103 THR A O 1
ATOM 825 N N . TRP A 1 104 ? -1.057 5.480 3.759 1.00 98.06 104 TRP A N 1
ATOM 826 C CA . TRP A 1 104 ? -2.273 4.796 3.303 1.00 98.06 104 TRP A CA 1
ATOM 827 C C . TRP A 1 104 ? -3.523 5.681 3.382 1.00 98.06 104 TRP A C 1
ATOM 829 O O . TRP A 1 104 ? -4.487 5.461 2.657 1.00 98.06 104 TRP A O 1
ATOM 839 N N . PHE A 1 105 ? -3.501 6.712 4.224 1.00 97.94 105 PHE A N 1
ATOM 840 C CA . PHE A 1 105 ? -4.631 7.597 4.495 1.00 97.94 105 PHE A CA 1
ATOM 841 C C . PHE A 1 105 ? -4.458 8.970 3.838 1.00 97.94 105 PHE A C 1
ATOM 843 O O . PHE A 1 105 ? -5.096 9.934 4.260 1.00 97.94 105 PHE A O 1
ATOM 850 N N . MET A 1 106 ? -3.585 9.091 2.836 1.00 97.19 106 MET A N 1
ATOM 851 C CA . MET A 1 106 ? -3.336 10.344 2.126 1.00 97.19 106 MET A CA 1
ATOM 852 C C . MET A 1 106 ? -4.093 10.419 0.796 1.00 97.19 106 MET A C 1
ATOM 854 O O . MET A 1 106 ? -4.275 9.418 0.099 1.00 97.19 106 MET A O 1
ATOM 858 N N . ASP A 1 107 ? -4.531 11.628 0.441 1.00 95.31 107 ASP A N 1
ATOM 859 C CA . ASP A 1 107 ? -5.058 11.918 -0.895 1.00 95.31 107 ASP A CA 1
ATOM 860 C C . ASP A 1 107 ? -3.934 12.081 -1.936 1.00 95.31 107 ASP A C 1
ATOM 862 O O . ASP A 1 107 ? -2.750 12.064 -1.597 1.00 95.31 107 ASP A O 1
ATOM 866 N N . GLN A 1 108 ? -4.284 12.284 -3.211 1.00 94.38 108 GLN A N 1
ATOM 867 C CA . GLN A 1 108 ? -3.295 12.429 -4.290 1.00 94.38 108 GLN A CA 1
ATOM 868 C C . GLN A 1 108 ? -2.308 13.600 -4.110 1.00 94.38 108 GLN A C 1
ATOM 870 O O . GLN A 1 108 ? -1.285 13.642 -4.784 1.00 94.38 108 GLN A O 1
ATOM 875 N N . ASN A 1 109 ? -2.611 14.554 -3.223 1.00 92.56 109 ASN A N 1
ATOM 876 C CA . ASN A 1 109 ? -1.768 15.712 -2.930 1.00 92.56 109 ASN A CA 1
ATOM 877 C C . ASN A 1 109 ? -0.959 15.516 -1.632 1.00 92.56 109 ASN A C 1
ATOM 879 O O . ASN A 1 109 ? -0.432 16.484 -1.084 1.00 92.56 109 ASN A O 1
ATOM 883 N N . GLY A 1 110 ? -0.921 14.296 -1.080 1.00 92.69 110 GLY A N 1
ATOM 884 C CA . GLY A 1 110 ? -0.249 13.996 0.187 1.00 92.69 110 GLY A CA 1
ATOM 885 C C . GLY A 1 110 ? -0.979 14.541 1.419 1.00 92.69 110 GLY A C 1
ATOM 886 O O . GLY A 1 110 ? -0.395 14.614 2.501 1.00 92.69 110 GLY A O 1
ATOM 887 N N . ARG A 1 111 ? -2.252 14.953 1.303 1.00 95.12 111 ARG A N 1
ATOM 888 C CA . ARG A 1 111 ? -3.006 15.457 2.461 1.00 95.12 111 ARG A CA 1
ATOM 889 C C . ARG A 1 111 ? -3.541 14.295 3.278 1.00 95.12 111 ARG A C 1
ATOM 891 O O . ARG A 1 111 ? -4.314 13.473 2.791 1.00 95.12 111 ARG A O 1
ATOM 898 N N . PHE A 1 112 ? -3.154 14.266 4.545 1.00 96.44 112 PHE A N 1
ATOM 899 C CA . PHE A 1 112 ? -3.509 13.207 5.476 1.00 96.44 112 PHE A CA 1
ATOM 900 C C . PHE A 1 112 ? -4.969 13.286 5.946 1.00 96.44 112 PHE A C 1
ATOM 902 O O . PHE A 1 112 ? -5.404 14.275 6.543 1.00 96.44 112 PHE A O 1
ATOM 909 N N . ASN A 1 113 ? -5.720 12.204 5.748 1.00 97.19 113 ASN A N 1
ATOM 910 C CA . ASN A 1 113 ? -7.066 12.027 6.275 1.00 97.19 113 ASN A CA 1
ATOM 911 C C . ASN A 1 113 ? -7.013 11.552 7.732 1.00 97.19 113 ASN A C 1
ATOM 913 O O . ASN A 1 113 ? -7.169 10.368 8.048 1.00 97.19 113 ASN A O 1
ATOM 917 N N . LYS A 1 114 ? -6.827 12.519 8.633 1.00 96.62 114 LYS A N 1
ATOM 918 C CA . LYS A 1 114 ? -6.747 12.279 10.078 1.00 96.62 114 LYS A CA 1
ATOM 919 C C . LYS A 1 114 ? -7.960 11.518 10.624 1.00 96.62 114 LYS A C 1
ATOM 921 O O . LYS A 1 114 ? -7.783 10.601 11.416 1.00 96.62 114 LYS A O 1
ATOM 926 N N . LYS A 1 115 ? -9.174 11.847 10.168 1.00 96.81 115 LYS A N 1
ATOM 927 C CA . LYS A 1 115 ? -10.410 11.204 10.640 1.00 96.81 115 LYS A CA 1
ATOM 928 C C . LYS A 1 115 ? -10.426 9.706 10.321 1.00 96.81 115 LYS A C 1
ATOM 930 O O . LYS A 1 115 ? -10.709 8.904 11.205 1.00 96.81 115 LYS A O 1
ATOM 935 N N . ALA A 1 116 ? -10.104 9.334 9.081 1.00 96.38 116 ALA A N 1
ATOM 936 C CA . ALA A 1 116 ? -10.060 7.930 8.674 1.00 96.38 116 ALA A CA 1
ATOM 937 C C . ALA A 1 116 ? -8.966 7.153 9.423 1.00 96.38 116 ALA A C 1
ATOM 939 O O . ALA A 1 116 ? -9.193 6.018 9.839 1.00 96.38 116 ALA A O 1
ATOM 940 N N . TYR A 1 117 ? -7.805 7.777 9.644 1.00 97.62 117 TYR A N 1
ATOM 941 C CA . TYR A 1 117 ? -6.727 7.161 10.414 1.00 97.62 117 TYR A CA 1
ATOM 942 C C . TYR A 1 117 ? -7.104 6.944 11.882 1.00 97.62 117 TYR A C 1
ATOM 944 O O . TYR A 1 117 ? -6.879 5.864 12.416 1.00 97.62 117 TYR A O 1
ATOM 952 N N . GLU A 1 118 ? -7.708 7.935 12.542 1.00 97.06 118 GLU A N 1
ATOM 953 C CA . GLU A 1 118 ? -8.162 7.811 13.934 1.00 97.06 118 GLU A CA 1
ATOM 954 C C . GLU A 1 118 ? -9.239 6.729 14.092 1.00 97.06 118 GLU A C 1
ATOM 956 O O . GLU A 1 118 ? -9.209 5.956 15.052 1.00 97.06 118 GLU A O 1
ATOM 961 N N . GLU A 1 119 ? -10.165 6.628 13.136 1.00 96.75 119 GLU A N 1
ATOM 962 C CA . GLU A 1 119 ? -11.171 5.565 13.114 1.00 96.75 119 GLU A CA 1
ATOM 963 C C . GLU A 1 119 ? -10.531 4.180 12.954 1.00 96.75 119 GLU A C 1
ATOM 965 O O . GLU A 1 119 ? -10.871 3.254 13.698 1.00 96.75 119 GLU A O 1
ATOM 970 N N . TYR A 1 120 ? -9.548 4.049 12.061 1.00 97.50 120 TYR A N 1
ATOM 971 C CA . TYR A 1 120 ? -8.756 2.830 11.912 1.00 97.50 120 TYR A CA 1
ATOM 972 C C . TYR A 1 120 ? -7.985 2.482 13.193 1.00 97.50 120 TYR A C 1
ATOM 974 O O . TYR A 1 120 ? -8.050 1.343 13.647 1.00 97.50 120 TYR A O 1
ATOM 982 N N . GLN A 1 121 ? -7.313 3.443 13.830 1.00 96.50 121 GLN A N 1
ATOM 983 C CA . GLN A 1 121 ? -6.584 3.209 15.083 1.00 96.50 121 GLN A CA 1
ATOM 984 C C . GLN A 1 121 ? -7.516 2.742 16.207 1.00 96.50 121 GLN A C 1
ATOM 986 O O . GLN A 1 121 ? -7.155 1.870 16.997 1.00 96.50 121 GLN A O 1
ATOM 991 N N . LYS A 1 122 ? -8.738 3.285 16.261 1.00 96.69 122 LYS A N 1
ATOM 992 C CA . LYS A 1 122 ? -9.739 2.924 17.270 1.00 96.69 122 LYS A CA 1
ATOM 993 C C . LYS A 1 122 ? -10.364 1.550 17.030 1.00 96.69 122 LYS A C 1
ATOM 995 O O . LYS A 1 122 ? -10.663 0.846 17.990 1.00 96.69 122 LYS A O 1
ATOM 1000 N N . THR A 1 123 ? -10.635 1.198 15.776 1.00 95.75 123 THR A N 1
ATOM 1001 C CA . THR A 1 123 ? -11.474 0.034 15.434 1.00 95.75 123 THR A CA 1
ATOM 1002 C C . THR A 1 123 ? -10.696 -1.137 14.840 1.00 95.75 123 THR A C 1
ATOM 1004 O O . THR A 1 123 ? -11.204 -2.254 14.812 1.00 95.75 123 THR A O 1
ATOM 1007 N N . GLY A 1 124 ? -9.489 -0.894 14.329 1.00 94.44 124 GLY A N 1
ATOM 1008 C CA . GLY A 1 124 ? -8.748 -1.824 13.475 1.00 94.44 124 GLY A CA 1
ATOM 1009 C C . GLY A 1 124 ? -9.370 -2.023 12.088 1.00 94.44 124 GLY A C 1
ATOM 1010 O O . GLY A 1 124 ? -8.885 -2.849 11.318 1.00 94.44 124 GLY A O 1
ATOM 1011 N N . VAL A 1 125 ? -10.441 -1.296 11.756 1.00 95.12 125 VAL A N 1
ATOM 1012 C CA . VAL A 1 125 ? -11.163 -1.419 10.490 1.00 95.12 125 VAL A CA 1
ATOM 1013 C C . VAL A 1 125 ? -10.917 -0.174 9.659 1.00 95.12 125 VAL A C 1
ATOM 1015 O O . VAL A 1 125 ? -11.169 0.943 10.100 1.00 95.12 125 VAL A O 1
ATOM 1018 N N . TRP A 1 126 ? -10.471 -0.377 8.424 1.00 96.88 126 TRP A N 1
ATOM 1019 C CA . TRP A 1 126 ? -10.375 0.689 7.439 1.00 96.88 126 TRP A CA 1
ATOM 1020 C C . TRP A 1 126 ? -11.418 0.487 6.340 1.00 96.88 126 TRP A C 1
ATOM 1022 O O . TRP A 1 126 ? -11.542 -0.602 5.772 1.00 96.88 126 TRP A O 1
ATOM 1032 N N . ARG A 1 127 ? -12.187 1.544 6.064 1.00 96.19 127 ARG A N 1
ATOM 1033 C CA . ARG A 1 127 ? -13.124 1.632 4.943 1.00 96.19 127 ARG A CA 1
ATOM 1034 C C . ARG A 1 127 ? -12.692 2.750 4.003 1.00 96.19 127 ARG A C 1
ATOM 1036 O O . ARG A 1 127 ? -12.402 3.850 4.469 1.00 96.19 127 ARG A O 1
ATOM 1043 N N . ALA A 1 128 ? -12.663 2.466 2.707 1.00 96.62 128 ALA A N 1
ATOM 1044 C CA . ALA A 1 128 ? -12.284 3.418 1.667 1.00 96.62 128 ALA A CA 1
ATOM 1045 C C . ALA A 1 128 ? -12.879 3.009 0.310 1.00 96.62 128 ALA A C 1
ATOM 1047 O O . ALA A 1 128 ? -13.409 1.905 0.168 1.00 96.62 128 ALA A O 1
ATOM 1048 N N . SER A 1 129 ? -12.782 3.908 -0.667 1.00 95.62 129 SER A N 1
ATOM 1049 C CA . SER A 1 129 ? -12.969 3.602 -2.085 1.00 95.62 129 SER A CA 1
ATOM 1050 C C . SER A 1 129 ? -11.623 3.421 -2.780 1.00 95.62 129 SER A C 1
ATOM 1052 O O . SER A 1 129 ? -10.593 3.889 -2.291 1.00 95.62 1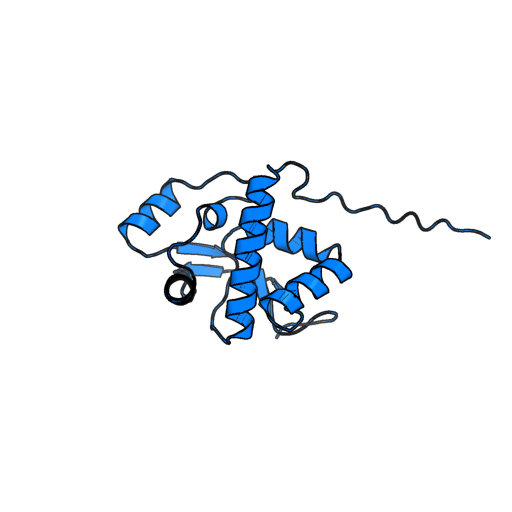29 SER A O 1
ATOM 1054 N N . TRP A 1 130 ? -11.631 2.726 -3.909 1.00 96.12 130 TRP A N 1
ATOM 1055 C CA . TRP A 1 130 ? -10.467 2.461 -4.746 1.00 96.12 130 TRP A CA 1
ATOM 1056 C C . TRP A 1 130 ? -10.894 2.456 -6.213 1.00 96.12 130 TRP A C 1
ATOM 1058 O O . TRP A 1 130 ? -12.034 2.107 -6.520 1.00 96.12 130 TRP A O 1
ATOM 1068 N N . ASP A 1 131 ? -9.961 2.817 -7.093 1.00 93.38 131 ASP A N 1
ATOM 1069 C CA . ASP A 1 131 ? -10.177 2.804 -8.547 1.00 93.38 131 ASP A CA 1
ATOM 1070 C C . ASP A 1 131 ? -9.190 1.883 -9.278 1.00 93.38 131 ASP A C 1
ATOM 1072 O O . ASP A 1 131 ? -9.326 1.675 -10.482 1.00 93.38 131 ASP A O 1
ATOM 1076 N N . CYS A 1 132 ? -8.219 1.317 -8.556 1.00 94.69 132 CYS A N 1
ATOM 1077 C CA . CYS A 1 132 ? -7.106 0.560 -9.113 1.00 94.69 132 CYS A CA 1
ATOM 1078 C C . CYS A 1 132 ? -6.790 -0.686 -8.274 1.00 94.69 132 CYS A C 1
ATOM 1080 O O . CYS A 1 132 ? -7.054 -0.736 -7.064 1.00 94.69 132 CYS A O 1
ATOM 1082 N N . GLY A 1 133 ? -6.161 -1.677 -8.904 1.00 94.94 133 GLY A N 1
ATOM 1083 C CA . GLY A 1 133 ? -5.646 -2.873 -8.246 1.00 94.94 133 GLY A CA 1
ATOM 1084 C C . GLY A 1 133 ? -4.530 -3.572 -9.033 1.00 94.94 133 GLY A C 1
ATOM 1085 O O . GLY A 1 133 ? -4.221 -3.181 -10.160 1.00 94.94 133 GLY A O 1
ATOM 1086 N N . PRO A 1 134 ? -3.874 -4.569 -8.415 1.00 94.31 134 PRO A N 1
ATOM 1087 C CA . PRO A 1 134 ? -2.814 -5.344 -9.040 1.00 94.31 134 PRO A CA 1
ATOM 1088 C C . PRO A 1 134 ? -3.373 -6.472 -9.901 1.00 94.31 134 PRO A C 1
ATOM 1090 O O . PRO A 1 134 ? -4.351 -7.112 -9.521 1.00 94.31 134 PRO A O 1
ATOM 1093 N N . CYS A 1 135 ? -2.681 -6.782 -10.997 1.00 90.88 135 CYS A N 1
ATOM 1094 C CA . CYS A 1 135 ? -2.986 -7.950 -11.816 1.00 90.88 135 CYS A CA 1
ATOM 1095 C C . CYS A 1 135 ? -1.736 -8.689 -12.320 1.00 90.88 135 CYS A C 1
ATOM 1097 O O . CYS A 1 135 ? -0.603 -8.244 -12.150 1.00 90.88 135 CYS A O 1
ATOM 1099 N N . LEU A 1 136 ? -1.920 -9.889 -12.882 1.00 78.12 136 LEU A N 1
ATOM 1100 C CA . LEU A 1 136 ? -0.832 -10.822 -13.224 1.00 78.12 136 LEU A CA 1
ATOM 1101 C C . LEU A 1 136 ? -0.056 -10.465 -14.512 1.00 78.12 136 LEU A C 1
ATOM 1103 O O . LEU A 1 136 ? 0.866 -11.202 -14.847 1.00 78.12 136 LEU A O 1
ATOM 1107 N N . HIS A 1 137 ? -0.403 -9.403 -15.252 1.00 63.75 137 HIS A N 1
ATOM 1108 C CA . HIS A 1 137 ? 0.147 -9.169 -16.598 1.00 63.75 137 HIS A CA 1
ATOM 1109 C C . HIS A 1 137 ? 0.589 -7.723 -16.886 1.00 63.75 137 HIS A C 1
ATOM 1111 O O . HIS A 1 137 ? -0.171 -6.771 -16.734 1.00 63.75 137 HIS A O 1
ATOM 1117 N N . TYR A 1 138 ? 1.811 -7.598 -17.415 1.00 47.47 138 TYR A N 1
ATOM 1118 C CA . TYR A 1 138 ? 2.387 -6.431 -18.100 1.00 47.47 138 TYR A CA 1
ATOM 1119 C C . TYR A 1 138 ? 3.312 -6.956 -19.229 1.00 47.47 138 TYR A C 1
ATOM 1121 O O . TYR A 1 138 ? 4.001 -7.943 -18.970 1.00 47.47 138 TYR A O 1
ATOM 1129 N N . PRO A 1 139 ? 3.383 -6.384 -20.457 1.00 54.69 139 PRO A N 1
ATOM 1130 C CA . PRO A 1 139 ? 2.671 -5.236 -21.016 1.00 54.69 139 PRO A CA 1
ATOM 1131 C C . PRO A 1 139 ? 1.835 -5.651 -22.242 1.00 54.69 139 PRO A C 1
ATOM 1133 O O . PRO A 1 139 ? 2.359 -5.675 -23.348 1.00 54.69 139 PRO A O 1
ATOM 1136 N N . THR A 1 140 ? 0.562 -6.021 -22.098 1.00 44.09 140 THR A N 1
ATOM 1137 C CA . THR A 1 140 ? -0.489 -5.857 -23.133 1.00 44.09 140 THR A CA 1
ATOM 1138 C C . THR A 1 140 ? -1.772 -6.571 -22.715 1.00 44.09 140 THR A C 1
ATOM 1140 O O . THR A 1 140 ? -1.783 -7.774 -22.500 1.00 44.09 140 THR A O 1
ATOM 1143 N N . LEU A 1 141 ? -2.848 -5.781 -22.696 1.00 41.34 141 LEU A N 1
ATOM 1144 C CA . LEU A 1 141 ? -4.252 -6.142 -22.912 1.00 41.34 141 LEU A CA 1
ATOM 1145 C C . LEU A 1 141 ? -4.885 -7.181 -21.968 1.00 41.34 141 LEU A C 1
ATOM 1147 O O . LEU A 1 141 ? -4.779 -8.385 -22.159 1.00 41.34 141 LEU A O 1
ATOM 1151 N N . ASN A 1 142 ? -5.719 -6.626 -21.087 1.00 40.28 142 ASN A N 1
ATOM 1152 C CA . ASN A 1 142 ? -6.825 -7.249 -20.365 1.00 40.28 142 ASN A CA 1
ATOM 1153 C C . ASN A 1 142 ? -6.426 -8.213 -19.249 1.00 40.28 142 ASN A C 1
ATOM 1155 O O . ASN A 1 142 ? -6.339 -9.425 -19.424 1.00 40.28 142 ASN A O 1
ATOM 1159 N N . CYS A 1 143 ? -6.312 -7.635 -18.060 1.00 44.22 143 CYS A N 1
ATOM 1160 C CA . CYS A 1 143 ? -6.643 -8.337 -16.836 1.00 44.22 143 CYS A CA 1
ATOM 1161 C C . CYS A 1 143 ? -8.166 -8.610 -16.893 1.00 44.22 143 CYS A C 1
ATOM 1163 O O . CYS A 1 143 ? -8.971 -7.692 -17.065 1.00 44.22 143 CYS A O 1
ATOM 1165 N N . GLN A 1 144 ? -8.525 -9.894 -16.996 1.00 37.41 144 GLN A N 1
ATOM 1166 C CA . GLN A 1 144 ? -9.897 -10.416 -17.051 1.00 37.41 144 GLN A CA 1
ATOM 1167 C C . GLN A 1 144 ? -10.181 -11.227 -15.796 1.00 37.41 144 GLN A C 1
ATOM 1169 O O . GLN A 1 144 ? -9.263 -11.969 -15.374 1.00 37.41 144 GLN A O 1
#

Secondary structure (DSSP, 8-state):
------------GGGGS-HHHHHHHHHHHHHHHHHHHTT-SS-----HHHHHHHHHHHTSHHHHHHHHHHHHSSPPEEEEEEEEEE-TTHHHHHHHH-SPPGGGGB-TT--B-HHHHHHHHHHS--EEEEEEEEES--SSS---

Sequence (144 aa):
MNRKVGTKKAKSHTAHLNEELVQEGTAELGKFLKMYSEGVSNLTMPSRFIDVIWHDMLENPEEYEAFSNKFAGMVVGHEPIVGEGKIEWVTNYEKRFGKLNSTWFMDQNGRFNKKAYEEYQKTGVWRASWDCGPCLHYPTLNCQ

Radius of gyration: 16.06 Å; chains: 1; bounding box: 33×34×60 Å